Protein AF-H6QTQ9-F1 (afdb_monomer_lite)

Radius of gyration: 28.81 Å; chains: 1; bounding box: 35×85×56 Å

Secondary structure (DSSP, 8-state):
--PPPPPPHHHHHHHHHHHHHHHHHHS------HHHHHHHHHHHHHHHTTS-------------TT-TT----TT--TTHHHHHHHHHHHHHTTT-SGGGHHHHHHHHHHHHHHHHHHH-

InterPro domains:
  IPR009069 Cysteine alpha-hairpin motif superfamily [SSF47072] (74-118)
  IPR048280 Cytochrome oxidase c subunit VIb-like [PF02297] (77-116)
  IPR051040 Cytochrome c oxidase-assembly factor COX23 [PTHR46811] (43-120)

pLDDT: mean 72.79, std 18.04, range [39.41, 96.88]

Foldseek 3Di:
DDDDDDDDPVVVVVVVVVVVVVCCVVDVPDPCDVVVVVVVVVVVCVVCVVPPPDPDPDDPDVDPPPPPDDPPDVPDDPLVVLVVQLVVQCVVVVNPVVRRVVSVVSSVVSVVVVVVVVVD

Sequence (120 aa):
MKTSPSKTEDEQKEDQRLLGEINARAFPSGPSTQQDLIDRRRQKKDNQTETLASHQAPEADPNQEEKSRKIPSKLVDPCQAARKASHRCLDRNNYDKSLCYDYFEVYRECQKRWVDSRKK

Structure (mmCIF, N/CA/C/O backbone):
data_AF-H6QTQ9-F1
#
_entry.id   AF-H6QTQ9-F1
#
loop_
_atom_site.group_PDB
_atom_site.id
_atom_site.type_symbol
_atom_site.label_atom_id
_atom_site.label_alt_id
_atom_site.label_comp_id
_atom_site.label_asym_id
_atom_site.label_entity_id
_atom_site.label_seq_id
_atom_site.pdbx_PDB_ins_code
_atom_site.Cartn_x
_atom_site.Cartn_y
_atom_site.Cartn_z
_atom_site.occupancy
_atom_site.B_iso_or_equiv
_atom_site.auth_seq_id
_atom_site.auth_comp_id
_atom_site.auth_asym_id
_atom_site.auth_atom_id
_atom_site.pdbx_PDB_model_num
ATOM 1 N N . MET A 1 1 ? 0.972 -72.027 6.341 1.00 44.47 1 MET A N 1
ATOM 2 C CA . MET A 1 1 ? 1.385 -71.840 4.935 1.00 44.47 1 MET A CA 1
ATOM 3 C C . MET A 1 1 ? 0.118 -71.727 4.103 1.00 44.47 1 MET A C 1
ATOM 5 O O . MET A 1 1 ? -0.585 -72.717 3.972 1.00 44.47 1 MET A O 1
ATOM 9 N N . LYS A 1 2 ? -0.259 -70.522 3.669 1.00 42.19 2 LYS A N 1
ATOM 10 C CA . LYS A 1 2 ? -1.398 -70.311 2.767 1.00 42.19 2 LYS A CA 1
ATOM 11 C C . LYS A 1 2 ? -0.860 -69.556 1.558 1.00 42.19 2 LYS A C 1
ATOM 13 O O . LYS A 1 2 ? -0.530 -68.382 1.671 1.00 42.19 2 LYS A O 1
ATOM 18 N N . THR A 1 3 ? -0.675 -70.272 0.457 1.00 50.38 3 THR A N 1
ATOM 19 C CA . THR A 1 3 ? -0.345 -69.711 -0.852 1.00 50.38 3 THR A CA 1
ATOM 20 C C . THR A 1 3 ? -1.591 -69.026 -1.399 1.00 50.38 3 THR A C 1
ATOM 22 O O . THR A 1 3 ? -2.629 -69.669 -1.548 1.00 50.38 3 THR A O 1
ATOM 25 N N . SER A 1 4 ? -1.493 -67.723 -1.654 1.00 55.44 4 SER A N 1
ATOM 26 C CA . SER A 1 4 ? -2.480 -66.987 -2.444 1.00 55.44 4 SER A CA 1
ATOM 27 C C . SER A 1 4 ? -2.084 -67.078 -3.924 1.00 55.44 4 SER A C 1
ATOM 29 O O . SER A 1 4 ? -0.882 -67.131 -4.201 1.00 55.44 4 SER A O 1
ATOM 31 N N . PRO A 1 5 ? -3.037 -67.135 -4.869 1.00 58.78 5 PRO A N 1
ATOM 32 C CA . PRO A 1 5 ? -2.754 -67.481 -6.257 1.00 58.78 5 PRO A CA 1
ATOM 33 C C . PRO A 1 5 ? -2.075 -66.317 -6.985 1.00 58.78 5 PRO A C 1
ATOM 35 O O . PRO A 1 5 ? -2.541 -65.180 -6.905 1.00 58.78 5 PRO A O 1
ATOM 38 N N . SER A 1 6 ? -0.987 -66.605 -7.705 1.00 56.00 6 SER A N 1
ATOM 39 C CA . SER A 1 6 ? -0.382 -65.681 -8.668 1.00 56.00 6 SER A CA 1
ATOM 40 C C . SER A 1 6 ? -1.428 -65.266 -9.700 1.00 56.00 6 SER A C 1
ATOM 42 O O . SER A 1 6 ? -1.926 -66.116 -10.437 1.00 56.00 6 SER A O 1
ATOM 44 N N . LYS A 1 7 ? -1.749 -63.968 -9.761 1.00 53.06 7 LYS A N 1
ATOM 45 C CA . LYS A 1 7 ? -2.473 -63.391 -10.899 1.00 53.06 7 LYS A CA 1
ATOM 46 C C . LYS A 1 7 ? -1.685 -63.689 -12.176 1.00 53.06 7 LYS A C 1
ATOM 48 O O . LYS A 1 7 ? -0.474 -63.481 -12.215 1.00 53.06 7 LYS A O 1
ATOM 53 N N . THR A 1 8 ? -2.371 -64.200 -13.191 1.00 65.75 8 THR A N 1
ATOM 54 C CA . THR A 1 8 ? -1.828 -64.412 -14.535 1.00 65.75 8 THR A CA 1
ATOM 55 C C . THR A 1 8 ? -1.499 -63.071 -15.190 1.00 65.75 8 THR A C 1
ATOM 57 O O . THR A 1 8 ? -2.217 -62.088 -15.000 1.00 65.75 8 THR A O 1
ATOM 60 N N . GLU A 1 9 ? -0.406 -63.030 -15.954 1.00 61.31 9 GLU A N 1
ATOM 61 C CA . GLU A 1 9 ? 0.182 -61.812 -16.539 1.00 61.31 9 GLU A CA 1
ATOM 62 C C . GLU A 1 9 ? -0.802 -61.017 -17.427 1.00 61.31 9 GLU A C 1
ATOM 64 O O . GLU A 1 9 ? -0.691 -59.794 -17.532 1.00 61.31 9 GLU A O 1
ATOM 69 N N . ASP A 1 10 ? -1.815 -61.678 -18.001 1.00 60.03 10 ASP A N 1
ATOM 70 C CA . ASP A 1 10 ? -2.871 -61.037 -18.797 1.00 60.03 10 ASP A CA 1
ATOM 71 C C . ASP A 1 10 ? -3.766 -60.087 -17.981 1.00 60.03 10 ASP A C 1
ATOM 73 O O . ASP A 1 10 ? -4.104 -59.000 -18.450 1.00 60.03 10 ASP A O 1
ATOM 77 N N . GLU A 1 11 ? -4.084 -60.434 -16.730 1.00 60.97 11 GLU A N 1
ATOM 78 C CA . GLU A 1 11 ? -4.973 -59.634 -15.872 1.00 60.97 11 GLU A CA 1
ATOM 79 C C . GLU A 1 11 ? -4.297 -58.318 -15.448 1.00 60.97 11 GLU A C 1
ATOM 81 O O . GLU A 1 11 ? -4.919 -57.258 -15.397 1.00 60.97 11 GLU A O 1
ATOM 86 N N . GLN A 1 12 ? -2.978 -58.357 -15.227 1.00 64.88 12 GLN A N 1
ATOM 87 C CA . GLN A 1 12 ? -2.189 -57.171 -14.875 1.00 64.88 12 GLN A CA 1
ATOM 88 C C . GLN A 1 12 ? -2.074 -56.181 -16.042 1.00 64.88 12 GLN A C 1
ATOM 90 O O . GLN A 1 12 ? -1.989 -54.969 -15.829 1.00 64.88 12 GLN A O 1
ATOM 95 N N . LYS A 1 13 ? -2.089 -56.681 -17.282 1.00 73.81 13 LYS A N 1
ATOM 96 C CA . LYS A 1 13 ? -2.033 -55.851 -18.490 1.00 73.81 13 LYS A CA 1
ATOM 97 C C . LYS A 1 13 ? -3.348 -55.117 -18.739 1.00 73.81 13 LYS A C 1
ATOM 99 O O . LYS A 1 13 ? -3.328 -53.992 -19.243 1.00 73.81 13 LYS A O 1
ATOM 104 N N . GLU A 1 14 ? -4.471 -55.733 -18.385 1.00 78.69 14 GLU A N 1
ATOM 105 C CA . GLU A 1 14 ? -5.791 -55.113 -18.492 1.00 78.69 14 GLU A CA 1
ATOM 106 C C . GLU A 1 14 ? -5.978 -54.018 -17.431 1.00 78.69 14 GLU A C 1
ATOM 108 O O . GLU A 1 14 ? -6.307 -52.884 -17.786 1.00 78.69 14 GLU A O 1
ATOM 113 N N . ASP A 1 15 ? -5.608 -54.295 -16.172 1.00 75.19 15 ASP A N 1
ATOM 114 C CA . ASP A 1 15 ? -5.573 -53.300 -15.087 1.00 75.19 15 ASP A CA 1
ATOM 115 C C . ASP A 1 15 ? -4.693 -52.090 -15.464 1.00 75.19 15 ASP A C 1
ATOM 117 O O . ASP A 1 15 ? -5.063 -50.929 -15.259 1.00 75.19 15 ASP A O 1
ATOM 121 N N . GLN A 1 16 ? -3.532 -52.338 -16.080 1.00 78.44 16 GLN A N 1
ATOM 122 C CA . GLN A 1 16 ? -2.623 -51.273 -16.505 1.00 78.44 16 GLN A CA 1
ATOM 123 C C . GLN A 1 16 ? -3.171 -50.442 -17.678 1.00 78.44 16 GLN A C 1
ATOM 125 O O . GLN A 1 16 ? -2.919 -49.235 -17.742 1.00 78.44 16 GLN A O 1
ATOM 130 N N . ARG A 1 17 ? -3.950 -51.045 -18.583 1.00 82.44 17 ARG A N 1
ATOM 131 C CA . ARG A 1 17 ? -4.635 -50.322 -19.667 1.00 82.44 17 ARG A CA 1
ATOM 132 C C . ARG A 1 17 ? -5.772 -49.455 -19.145 1.00 82.44 17 ARG A C 1
ATOM 134 O O . ARG A 1 17 ? -5.818 -48.273 -19.483 1.00 82.44 17 ARG A O 1
ATOM 141 N N . LEU A 1 18 ? -6.603 -50.007 -18.265 1.00 83.19 18 LEU A N 1
ATOM 142 C CA . LEU A 1 18 ? -7.724 -49.292 -17.663 1.00 83.19 18 LEU A CA 1
ATOM 143 C C . LEU A 1 18 ? -7.243 -48.066 -16.871 1.00 83.19 18 LEU A C 1
ATOM 145 O O . LEU A 1 18 ? -7.800 -46.974 -16.999 1.00 83.19 18 LEU A O 1
ATOM 149 N N . LEU A 1 19 ? -6.151 -48.209 -16.111 1.00 77.50 19 LEU A N 1
ATOM 150 C CA . LEU A 1 19 ? -5.513 -47.086 -15.415 1.00 77.50 19 LEU A CA 1
ATOM 151 C C . LEU A 1 19 ? -4.993 -46.014 -16.387 1.00 77.50 19 LEU A C 1
ATOM 153 O O . LEU A 1 19 ? -5.102 -44.820 -16.100 1.00 77.50 19 LEU A O 1
ATOM 157 N N . GLY A 1 20 ? -4.468 -46.412 -17.548 1.00 78.19 20 GLY A N 1
ATOM 158 C CA . GLY A 1 20 ? -4.057 -45.486 -18.607 1.00 78.19 20 GLY A CA 1
ATOM 159 C C . GLY A 1 20 ? -5.219 -44.656 -19.164 1.00 78.19 20 GLY A C 1
ATOM 160 O O . GLY A 1 20 ? -5.091 -43.441 -19.323 1.00 78.19 20 GLY A O 1
ATOM 161 N N . GLU A 1 21 ? -6.373 -45.280 -19.400 1.00 82.62 21 GLU A N 1
ATOM 162 C CA . GLU A 1 21 ? -7.571 -44.609 -19.923 1.00 82.62 21 GLU A CA 1
ATOM 163 C C . GLU A 1 21 ? -8.209 -43.653 -18.905 1.00 82.62 21 GLU A C 1
ATOM 165 O O . GLU A 1 21 ? -8.625 -42.545 -19.262 1.00 82.62 21 GLU A O 1
ATOM 170 N N . ILE A 1 22 ? -8.252 -44.046 -17.627 1.00 80.19 22 ILE A N 1
ATOM 171 C CA . ILE A 1 22 ? -8.740 -43.190 -16.536 1.00 80.19 22 ILE A CA 1
ATOM 172 C C . ILE A 1 22 ? -7.857 -41.941 -16.410 1.00 80.19 22 ILE A C 1
ATOM 174 O O . ILE A 1 22 ? -8.376 -40.825 -16.327 1.00 80.19 22 ILE A O 1
ATOM 178 N N . ASN A 1 23 ? -6.531 -42.107 -16.471 1.00 76.62 23 ASN A N 1
ATOM 179 C CA . ASN A 1 23 ? -5.587 -40.992 -16.401 1.00 76.62 23 ASN A CA 1
ATOM 180 C C . ASN A 1 23 ? -5.725 -40.032 -17.592 1.00 76.62 23 ASN A C 1
ATOM 182 O O . ASN A 1 23 ? -5.715 -38.820 -17.389 1.00 76.62 23 ASN A O 1
ATOM 186 N N . ALA A 1 24 ? -5.924 -40.543 -18.811 1.00 73.62 24 ALA A N 1
ATOM 187 C CA . ALA A 1 24 ? -6.113 -39.714 -20.005 1.00 73.62 24 ALA A CA 1
ATOM 188 C C . ALA A 1 24 ? -7.409 -38.879 -19.966 1.00 73.62 24 ALA A C 1
ATOM 190 O O . ALA A 1 24 ? -7.449 -37.769 -20.496 1.00 73.62 24 ALA A O 1
ATOM 191 N N . ARG A 1 25 ? -8.468 -39.388 -19.319 1.00 75.62 25 ARG A N 1
ATOM 192 C CA . ARG A 1 25 ? -9.722 -38.644 -19.098 1.00 75.62 25 ARG A CA 1
ATOM 193 C C . ARG A 1 25 ? -9.614 -37.618 -17.972 1.00 75.62 25 ARG A C 1
ATOM 195 O O . ARG A 1 25 ? -10.159 -36.527 -18.103 1.00 75.62 25 ARG A O 1
ATOM 202 N N . ALA A 1 26 ? -8.944 -37.968 -16.874 1.00 72.44 26 ALA A N 1
ATOM 203 C CA . ALA A 1 26 ? -8.790 -37.091 -15.712 1.00 72.44 26 ALA A CA 1
ATOM 204 C C . ALA A 1 26 ? -7.807 -35.938 -15.974 1.00 72.44 26 ALA A C 1
ATOM 206 O O . ALA A 1 26 ? -7.990 -34.832 -15.467 1.00 72.44 26 ALA A O 1
ATOM 207 N N . PHE A 1 27 ? -6.790 -36.190 -16.797 1.00 67.12 27 PHE A N 1
ATOM 208 C CA . PHE A 1 27 ? -5.766 -35.228 -17.171 1.00 67.12 27 PHE A CA 1
ATOM 209 C C . PHE A 1 27 ? -5.594 -35.270 -18.688 1.00 67.12 27 PHE A C 1
ATOM 211 O O . PHE A 1 27 ? -4.699 -35.966 -19.174 1.00 67.12 27 PHE A O 1
ATOM 218 N N . PRO A 1 28 ? -6.423 -34.542 -19.463 1.00 63.22 28 PRO A N 1
ATOM 219 C CA . PR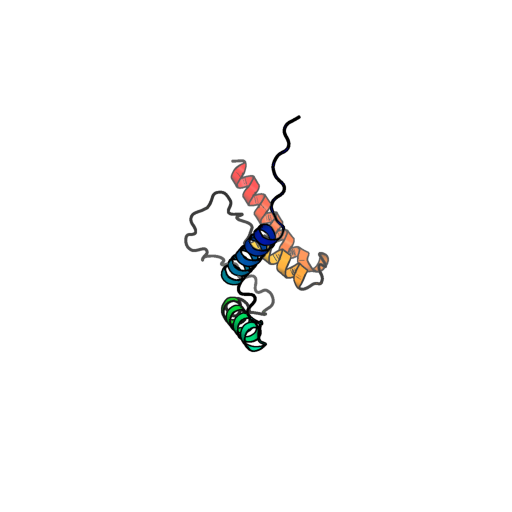O A 1 28 ? -6.148 -34.365 -20.873 1.00 63.22 28 PRO A CA 1
ATOM 220 C C . PRO A 1 28 ? -4.844 -33.577 -20.964 1.00 63.22 28 PRO A C 1
ATOM 222 O O . PRO A 1 28 ? -4.815 -32.350 -20.854 1.00 63.22 28 PRO A O 1
ATOM 225 N N . SER A 1 29 ? -3.739 -34.287 -21.159 1.00 62.03 29 SER A N 1
ATOM 226 C CA . SER A 1 29 ? -2.500 -33.742 -21.689 1.00 62.03 29 SER A CA 1
ATOM 227 C C . SER A 1 29 ? -2.747 -33.364 -23.149 1.00 62.03 29 SER A C 1
ATOM 229 O O . SER A 1 29 ? -2.179 -33.926 -24.080 1.00 62.03 29 SER A O 1
ATOM 231 N N . GLY A 1 30 ? -3.652 -32.405 -23.359 1.00 60.69 30 GLY A N 1
ATOM 232 C CA . GLY A 1 30 ? -3.770 -31.719 -24.627 1.00 60.69 30 GLY A CA 1
ATOM 233 C C . GLY A 1 30 ? -2.417 -31.081 -24.933 1.00 60.69 30 GLY A C 1
ATOM 234 O O . GLY A 1 30 ? -1.768 -30.556 -24.017 1.00 60.69 30 GLY A O 1
ATOM 235 N N . PRO A 1 31 ? -1.948 -31.125 -26.189 1.00 55.38 31 PRO A N 1
ATOM 236 C CA . PRO A 1 31 ? -0.767 -30.370 -26.554 1.00 55.38 31 PRO A CA 1
ATOM 237 C C . PRO A 1 31 ? -1.081 -28.906 -26.247 1.00 55.38 31 PRO A C 1
ATOM 239 O O . PRO A 1 31 ? -2.051 -28.358 -26.768 1.00 55.38 31 PRO A O 1
ATOM 242 N N . SER A 1 32 ? -0.295 -28.278 -25.369 1.00 59.69 32 SER A N 1
ATOM 243 C CA . SER A 1 32 ? -0.296 -26.820 -25.227 1.00 59.69 32 SER A CA 1
ATOM 244 C C . SER A 1 32 ? 0.237 -26.242 -26.528 1.00 59.69 32 SER A C 1
ATOM 246 O O . SER A 1 32 ? 1.412 -25.898 -26.647 1.00 59.69 32 SER A O 1
ATOM 248 N N . THR A 1 33 ? -0.625 -26.197 -27.537 1.00 64.94 33 THR A N 1
ATOM 249 C CA . THR A 1 33 ? -0.369 -25.488 -28.775 1.00 64.94 33 THR A CA 1
ATOM 250 C C . THR A 1 33 ? -0.039 -24.050 -28.404 1.00 64.94 33 THR A C 1
ATOM 252 O O . THR A 1 33 ? -0.570 -23.493 -27.441 1.00 64.94 33 THR A O 1
ATOM 255 N N . GLN A 1 34 ? 0.856 -23.430 -29.163 1.00 69.12 34 GLN A N 1
ATOM 256 C CA . GLN A 1 34 ? 1.276 -22.047 -28.948 1.00 69.12 34 GLN A CA 1
ATOM 257 C C . GLN A 1 34 ? 0.080 -21.089 -28.758 1.00 69.12 34 GLN A C 1
ATOM 259 O O . GLN A 1 34 ? 0.168 -20.146 -27.974 1.00 69.12 34 GLN A O 1
ATOM 264 N N . GLN A 1 35 ? -1.054 -21.390 -29.397 1.00 69.62 35 GLN A N 1
ATOM 265 C CA . GLN A 1 35 ? -2.323 -20.679 -29.261 1.00 69.62 35 GLN A CA 1
ATOM 266 C C . GLN A 1 35 ? -2.891 -20.695 -27.826 1.00 69.62 35 GLN A C 1
ATOM 268 O O . GLN A 1 35 ? -3.198 -19.640 -27.282 1.00 69.62 35 GLN A O 1
ATOM 273 N N . ASP A 1 36 ? -2.905 -21.852 -27.161 1.00 69.50 36 ASP A N 1
ATOM 274 C CA . ASP A 1 36 ? -3.397 -22.046 -25.786 1.00 69.50 36 ASP A CA 1
ATOM 275 C C . ASP A 1 36 ? -2.589 -21.251 -24.744 1.00 69.50 36 ASP A C 1
ATOM 277 O O . ASP A 1 36 ? -3.108 -20.768 -23.731 1.00 69.50 36 ASP A O 1
ATOM 281 N N . LEU A 1 37 ? -1.286 -21.099 -24.999 1.00 69.69 37 LEU A N 1
ATOM 282 C CA . LEU A 1 37 ? -0.387 -20.282 -24.183 1.00 69.69 37 LEU A CA 1
ATOM 283 C C . LEU A 1 37 ? -0.605 -18.782 -24.430 1.00 69.69 37 LEU A C 1
ATOM 285 O O . LEU A 1 37 ? -0.502 -17.984 -23.493 1.00 69.69 37 LEU A O 1
ATOM 289 N N . ILE A 1 38 ? -0.915 -18.388 -25.670 1.00 77.12 38 ILE A N 1
ATOM 290 C CA . ILE A 1 38 ? -1.248 -17.003 -26.029 1.00 77.12 38 ILE A CA 1
ATOM 291 C C . ILE A 1 38 ? -2.595 -16.598 -25.412 1.00 77.12 38 ILE A C 1
ATOM 293 O O . ILE A 1 38 ? -2.683 -15.504 -24.852 1.00 77.12 38 ILE A O 1
ATOM 297 N N . ASP A 1 39 ? -3.601 -17.475 -25.418 1.00 77.00 39 ASP A N 1
ATOM 298 C CA . ASP A 1 39 ? -4.920 -17.204 -24.832 1.00 77.00 39 ASP A CA 1
ATOM 299 C C . ASP A 1 39 ? -4.872 -17.113 -23.301 1.00 77.00 39 ASP A C 1
ATOM 301 O O . ASP A 1 39 ? -5.405 -16.165 -22.717 1.00 77.00 39 ASP A O 1
ATOM 305 N N . ARG A 1 40 ? -4.110 -17.993 -22.634 1.00 69.25 40 ARG A N 1
ATOM 306 C CA . ARG A 1 40 ? -3.808 -17.850 -21.195 1.00 69.25 40 ARG A CA 1
ATOM 307 C C . ARG A 1 40 ? -3.076 -16.547 -20.878 1.00 69.25 40 ARG A C 1
ATOM 309 O O . ARG A 1 40 ? -3.346 -15.913 -19.856 1.00 69.25 40 ARG A O 1
ATOM 316 N N . ARG A 1 41 ? -2.153 -16.121 -21.748 1.00 71.56 41 ARG A N 1
ATOM 317 C CA . ARG A 1 41 ? -1.446 -14.841 -21.602 1.00 71.56 41 ARG A CA 1
ATOM 318 C C . ARG A 1 41 ? -2.383 -13.647 -21.817 1.00 71.56 41 ARG A C 1
ATOM 320 O O . ARG A 1 41 ? -2.221 -12.665 -21.098 1.00 71.56 41 ARG A O 1
ATOM 327 N N . ARG A 1 42 ? -3.355 -13.728 -22.738 1.00 70.38 42 ARG A N 1
ATOM 328 C CA . ARG A 1 42 ? -4.408 -12.710 -22.933 1.00 70.38 42 ARG A CA 1
ATOM 329 C C . ARG A 1 42 ? -5.300 -12.583 -21.700 1.00 70.38 42 ARG A C 1
ATOM 331 O O . ARG A 1 42 ? -5.323 -11.506 -21.119 1.00 70.38 42 ARG A O 1
ATOM 338 N N . GLN A 1 43 ? -5.868 -13.683 -21.203 1.00 65.00 43 GLN A N 1
ATOM 339 C CA . GLN A 1 43 ? -6.706 -13.667 -19.991 1.00 65.00 43 GLN A CA 1
ATOM 340 C C . GLN A 1 43 ? -5.968 -13.100 -18.769 1.00 65.00 43 GLN A C 1
ATOM 342 O O . GLN A 1 43 ? -6.516 -12.320 -17.989 1.00 65.00 43 GLN A O 1
ATOM 347 N N . LYS A 1 44 ? -4.684 -13.446 -18.612 1.00 63.03 44 LYS A N 1
ATOM 348 C CA . LYS A 1 44 ? -3.833 -12.902 -17.545 1.00 63.03 44 LYS A CA 1
ATOM 349 C C . LYS A 1 44 ? -3.511 -11.410 -17.733 1.00 63.03 44 LYS A C 1
ATOM 351 O O . LYS A 1 44 ? -3.194 -10.736 -16.751 1.00 63.03 44 LYS A O 1
ATOM 356 N N . LYS A 1 45 ? -3.562 -10.892 -18.963 1.00 56.19 45 LYS A N 1
ATOM 357 C CA . LYS A 1 45 ? -3.384 -9.468 -19.266 1.00 56.19 45 LYS A CA 1
ATOM 358 C C . LYS A 1 45 ? -4.660 -8.694 -18.934 1.00 56.19 45 LYS A C 1
ATOM 360 O O . LYS A 1 45 ? -4.556 -7.689 -18.243 1.00 56.19 45 LYS A O 1
ATOM 365 N N . ASP A 1 46 ? -5.836 -9.204 -19.285 1.00 57.75 46 ASP A N 1
ATOM 366 C CA . ASP A 1 46 ? -7.121 -8.552 -18.980 1.00 57.75 46 ASP A CA 1
ATOM 367 C C . ASP A 1 46 ? -7.371 -8.439 -17.464 1.00 57.75 46 ASP A C 1
ATOM 369 O O . ASP A 1 46 ? -7.811 -7.402 -16.984 1.00 57.75 46 ASP A O 1
ATOM 373 N N . ASN A 1 47 ? -6.969 -9.447 -16.677 1.00 53.53 47 ASN A N 1
ATOM 374 C CA . ASN A 1 47 ? -7.113 -9.424 -15.213 1.00 53.53 47 ASN A CA 1
ATOM 375 C C . ASN A 1 47 ? -6.074 -8.528 -14.491 1.00 53.53 47 ASN A C 1
ATOM 377 O O . ASN A 1 47 ? -6.299 -8.084 -13.371 1.00 53.53 47 ASN A O 1
ATOM 381 N N . GLN A 1 48 ? -4.923 -8.238 -15.114 1.00 53.72 48 GLN A N 1
ATOM 382 C CA . GLN A 1 48 ? -3.882 -7.378 -14.522 1.00 53.72 48 GLN A CA 1
ATOM 383 C C . GLN A 1 48 ? -3.927 -5.926 -15.012 1.00 53.72 48 GLN A C 1
ATOM 385 O O . GLN A 1 48 ? -3.412 -5.044 -14.322 1.00 53.72 48 GLN A O 1
ATOM 390 N N . THR A 1 49 ? -4.525 -5.655 -16.175 1.00 47.41 49 THR A N 1
ATOM 391 C CA . THR A 1 49 ? -4.474 -4.321 -16.800 1.00 47.41 49 THR A CA 1
ATOM 392 C C . THR A 1 49 ? -5.358 -3.290 -16.081 1.00 47.41 49 THR A C 1
ATOM 394 O O . THR A 1 49 ? -5.150 -2.098 -16.267 1.00 47.41 49 THR A O 1
ATOM 397 N N . GLU A 1 50 ? -6.216 -3.695 -15.138 1.00 47.34 50 GLU A N 1
ATOM 398 C CA . GLU A 1 50 ? -6.864 -2.754 -14.203 1.00 47.34 50 GLU A CA 1
ATOM 399 C C . GLU A 1 50 ? -5.977 -2.317 -13.016 1.00 47.34 50 GLU A C 1
ATOM 401 O O . GLU A 1 50 ? -6.356 -1.427 -12.262 1.00 47.34 50 GLU A O 1
ATOM 406 N N . THR A 1 51 ? -4.771 -2.879 -12.834 1.00 50.34 51 THR A N 1
ATOM 407 C CA . THR A 1 51 ? -3.890 -2.537 -11.687 1.00 50.34 51 THR A CA 1
ATOM 408 C C . THR A 1 51 ? -2.520 -1.968 -12.058 1.00 50.34 51 THR A C 1
ATOM 410 O O . THR A 1 51 ? -1.674 -1.777 -11.182 1.00 50.34 51 THR A O 1
ATOM 413 N N . LEU A 1 52 ? -2.279 -1.656 -13.335 1.00 49.25 52 LEU A N 1
ATOM 414 C CA . LEU A 1 52 ? -0.995 -1.128 -13.816 1.00 49.25 52 LEU A CA 1
ATOM 415 C C . LEU A 1 52 ? -1.185 0.049 -14.782 1.00 49.25 52 LEU A C 1
ATOM 417 O O . LEU A 1 52 ? -0.658 0.062 -15.888 1.00 49.25 52 LEU A O 1
ATOM 421 N N . ALA A 1 53 ? -1.908 1.068 -14.329 1.00 44.72 53 ALA A N 1
ATOM 422 C CA . ALA A 1 53 ? -1.861 2.402 -14.915 1.00 44.72 53 ALA A CA 1
ATOM 423 C C . ALA A 1 53 ? -1.856 3.451 -13.797 1.00 44.72 53 ALA A C 1
ATOM 425 O O . ALA A 1 53 ? -2.861 4.095 -13.538 1.00 44.72 53 ALA A O 1
ATOM 426 N N . SER A 1 54 ? -0.726 3.582 -13.097 1.00 40.59 54 SER A N 1
ATOM 427 C CA . SER A 1 54 ? -0.265 4.884 -12.596 1.00 40.59 54 SER A CA 1
ATOM 428 C C . SER A 1 54 ? 1.171 4.761 -12.084 1.00 40.59 54 SER A C 1
ATOM 430 O O . SER A 1 54 ? 1.446 4.344 -10.956 1.00 40.59 54 SER A O 1
ATOM 432 N N . HIS A 1 55 ? 2.123 5.047 -12.967 1.00 54.41 55 HIS A N 1
ATOM 433 C CA . HIS A 1 55 ? 3.449 5.497 -12.570 1.00 54.41 55 HIS A CA 1
ATOM 434 C C . HIS A 1 55 ? 3.383 7.015 -12.442 1.00 54.41 55 HIS A C 1
ATOM 436 O O . HIS A 1 55 ? 3.663 7.719 -13.401 1.00 54.41 55 HIS A O 1
ATOM 442 N N . GLN A 1 56 ? 3.044 7.500 -11.252 1.00 39.41 56 GLN A N 1
ATOM 443 C CA . GLN A 1 56 ? 3.451 8.824 -10.803 1.00 39.41 56 GLN A CA 1
ATOM 444 C C . GLN A 1 56 ? 4.048 8.669 -9.396 1.00 39.41 56 GLN A C 1
ATOM 446 O O . GLN A 1 56 ? 3.566 7.884 -8.572 1.00 39.41 56 GLN A O 1
ATOM 451 N N . ALA A 1 57 ? 5.176 9.336 -9.169 1.00 48.12 57 ALA A N 1
ATOM 452 C CA . ALA A 1 57 ? 5.817 9.497 -7.868 1.00 48.12 57 ALA A CA 1
ATOM 453 C C . ALA A 1 57 ? 4.892 10.294 -6.904 1.00 48.12 57 ALA A C 1
ATOM 455 O O . ALA A 1 57 ? 3.835 10.753 -7.331 1.00 48.12 57 ALA A O 1
ATOM 456 N N . PRO A 1 58 ? 5.203 10.352 -5.597 1.00 50.97 58 PRO A N 1
ATOM 457 C CA . PRO A 1 58 ? 4.213 10.395 -4.531 1.00 50.97 58 PRO A CA 1
ATOM 458 C C . PRO A 1 58 ? 3.691 11.811 -4.282 1.00 50.97 58 PRO A C 1
ATOM 460 O O . PRO A 1 58 ? 4.330 12.607 -3.604 1.00 50.97 58 PRO A O 1
ATOM 463 N N . GLU A 1 59 ? 2.475 12.084 -4.726 1.00 39.81 59 GLU A N 1
ATOM 464 C CA . GLU A 1 59 ? 1.661 13.100 -4.071 1.00 39.81 59 GLU A CA 1
ATOM 465 C C . GLU A 1 59 ? 1.116 12.440 -2.797 1.00 39.81 59 GLU A C 1
ATOM 467 O O . GLU A 1 59 ? 0.350 11.471 -2.852 1.00 39.81 59 GLU A O 1
ATOM 472 N N . ALA A 1 60 ? 1.590 12.888 -1.636 1.00 49.44 60 ALA A N 1
ATOM 473 C CA . ALA A 1 60 ? 0.991 12.552 -0.357 1.00 49.44 60 ALA A CA 1
ATOM 474 C C . ALA A 1 60 ? -0.417 13.161 -0.320 1.00 49.44 60 ALA A C 1
ATOM 476 O O . ALA A 1 60 ? -0.599 14.276 0.153 1.00 49.44 60 ALA A O 1
ATOM 477 N N . ASP A 1 61 ? -1.402 12.446 -0.858 1.00 42.16 61 ASP A N 1
ATOM 478 C CA . ASP A 1 61 ? -2.804 12.816 -0.718 1.00 42.16 61 ASP A CA 1
ATOM 479 C C . ASP A 1 61 ? -3.254 12.474 0.719 1.00 42.16 61 ASP A C 1
ATOM 481 O O . ASP A 1 61 ? -3.241 11.295 1.104 1.00 42.16 61 ASP A O 1
ATOM 485 N N . PRO A 1 62 ? -3.598 13.470 1.560 1.00 48.09 62 PRO A N 1
ATOM 486 C CA . PRO A 1 62 ? -3.979 13.241 2.950 1.00 48.09 62 PRO A CA 1
ATOM 487 C C . PRO A 1 62 ? -5.404 12.685 3.088 1.00 48.09 62 PRO A C 1
ATOM 489 O O . PRO A 1 62 ? -5.885 12.534 4.211 1.00 48.09 62 PRO A O 1
ATOM 492 N N . ASN A 1 63 ? -6.086 12.354 1.989 1.00 46.00 63 ASN A N 1
ATOM 493 C CA . ASN A 1 63 ? -7.496 12.018 1.998 1.00 46.00 63 ASN A CA 1
ATOM 494 C C . ASN A 1 63 ? -7.752 10.564 1.556 1.00 46.00 63 ASN A C 1
ATOM 496 O O . ASN A 1 63 ? -8.337 10.273 0.517 1.00 46.00 63 ASN A O 1
ATOM 500 N N . GLN A 1 64 ? -7.357 9.599 2.402 1.00 52.66 64 GLN A N 1
ATOM 501 C CA . GLN A 1 64 ? -7.843 8.208 2.312 1.00 52.66 64 GLN A CA 1
ATOM 502 C C . GLN A 1 64 ? -9.287 8.060 2.827 1.00 52.66 64 GLN A C 1
ATOM 504 O O . GLN A 1 64 ? -9.618 7.094 3.519 1.00 52.66 64 GLN A O 1
ATOM 509 N N . GLU A 1 65 ? -10.169 8.992 2.486 1.00 52.25 65 GLU A N 1
ATOM 510 C CA . GLU A 1 65 ? -11.579 8.979 2.871 1.00 52.25 65 GLU A CA 1
ATOM 511 C C . GLU A 1 65 ? -12.428 8.216 1.850 1.00 52.25 65 GLU A C 1
ATOM 513 O O . GLU A 1 65 ? -13.491 8.654 1.452 1.00 52.25 65 GLU A O 1
ATOM 518 N N . GLU A 1 66 ? -11.995 7.028 1.414 1.00 56.09 66 GLU A N 1
ATOM 519 C CA . GLU A 1 66 ? -12.932 6.120 0.741 1.00 56.09 66 GLU A CA 1
ATOM 520 C C . GLU A 1 66 ? -12.545 4.638 0.800 1.00 56.09 66 GLU A C 1
ATOM 522 O O . GLU A 1 66 ? -12.727 3.858 -0.135 1.00 56.09 66 GLU A O 1
ATOM 527 N N . LYS A 1 67 ? -12.123 4.149 1.973 1.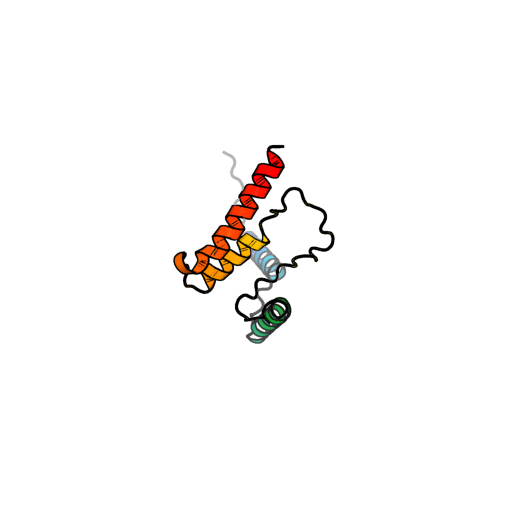00 55.41 67 LYS A N 1
ATOM 528 C CA . LYS A 1 67 ? -12.387 2.735 2.311 1.00 55.41 67 LYS A CA 1
ATOM 529 C C . LYS A 1 67 ? -13.832 2.585 2.772 1.00 55.41 67 LYS A C 1
ATOM 531 O O . LYS A 1 67 ? -14.121 2.151 3.880 1.00 55.41 67 LYS A O 1
ATOM 536 N N . SER A 1 68 ? -14.733 2.910 1.855 1.00 51.59 68 SER A N 1
ATOM 537 C CA . SER A 1 68 ? -16.151 2.582 1.839 1.00 51.59 68 SER A CA 1
ATOM 538 C C . SER A 1 68 ? -16.390 1.169 2.393 1.00 51.59 68 SER A C 1
ATOM 540 O O . SER A 1 68 ? -16.114 0.164 1.737 1.00 51.59 68 SER A O 1
ATOM 542 N N . ARG A 1 69 ? -16.819 1.132 3.663 1.00 56.22 69 ARG A N 1
ATOM 543 C CA . ARG A 1 69 ? -17.604 0.087 4.341 1.00 56.22 69 ARG A CA 1
ATOM 544 C C . ARG A 1 69 ? -17.159 -1.360 4.086 1.00 56.22 69 ARG A C 1
ATOM 546 O O . ARG A 1 69 ? -17.962 -2.202 3.700 1.00 56.22 69 ARG A O 1
ATOM 553 N N . LYS A 1 70 ? -15.890 -1.687 4.337 1.00 62.28 70 LYS A N 1
ATOM 554 C CA . LYS A 1 70 ? -15.495 -3.096 4.494 1.00 62.28 70 LYS A CA 1
ATOM 555 C C . LYS A 1 70 ? -15.846 -3.494 5.924 1.00 62.28 70 LYS A C 1
ATOM 557 O O . LYS A 1 70 ? -15.369 -2.855 6.859 1.00 62.28 70 LYS A O 1
ATOM 562 N N . ILE A 1 71 ? -16.696 -4.511 6.085 1.00 62.38 71 ILE A N 1
ATOM 563 C CA . ILE A 1 71 ? -16.973 -5.134 7.386 1.00 62.38 71 ILE A CA 1
ATOM 564 C C . ILE A 1 71 ? -15.605 -5.416 8.022 1.00 62.38 71 ILE A C 1
ATOM 566 O O . ILE A 1 71 ? -14.790 -6.075 7.366 1.00 62.38 71 ILE A O 1
ATOM 570 N N . PRO A 1 72 ? -15.294 -4.890 9.222 1.00 58.12 72 PRO A N 1
ATOM 571 C CA . PRO A 1 72 ? -13.997 -5.109 9.836 1.00 58.12 72 PRO A CA 1
ATOM 572 C C . PRO A 1 72 ? -13.893 -6.592 10.188 1.00 58.12 72 PRO A C 1
ATOM 574 O O . PRO A 1 72 ? -14.325 -7.040 11.248 1.00 58.12 72 PRO A O 1
ATOM 577 N N . SER A 1 73 ? -13.354 -7.387 9.264 1.00 63.31 73 SER A N 1
ATOM 578 C CA . SER A 1 73 ? -12.920 -8.738 9.581 1.00 63.31 73 SER A CA 1
ATOM 579 C C . SER A 1 73 ? -11.894 -8.622 10.707 1.00 63.31 73 SER A C 1
ATOM 581 O O . SER A 1 73 ? -11.051 -7.721 10.696 1.00 63.31 73 SER A O 1
ATOM 583 N N . LYS A 1 74 ? -11.956 -9.524 11.692 1.00 64.94 74 LYS A N 1
ATOM 584 C CA . LYS A 1 74 ? -11.117 -9.488 12.905 1.00 64.94 74 LYS A CA 1
ATOM 585 C C . LYS A 1 74 ? -9.600 -9.566 12.631 1.00 64.94 74 LYS A C 1
ATOM 587 O O . LYS A 1 74 ? -8.814 -9.505 13.568 1.00 64.94 74 LYS A O 1
ATOM 592 N N . LEU A 1 75 ? -9.194 -9.688 11.364 1.00 68.81 75 LEU A N 1
ATOM 593 C CA . LEU A 1 75 ? -7.813 -9.753 10.880 1.00 68.81 75 LEU A CA 1
ATOM 594 C C . LEU A 1 75 ? -7.391 -8.557 9.998 1.00 68.81 75 LEU A C 1
ATOM 596 O O . LEU A 1 75 ? -6.337 -8.614 9.362 1.00 68.81 75 LEU A O 1
ATOM 600 N N . VAL A 1 76 ? -8.185 -7.485 9.902 1.00 77.88 76 VAL A N 1
ATOM 601 C CA . VAL A 1 76 ? -7.802 -6.331 9.071 1.00 77.88 76 VAL A CA 1
ATOM 602 C C . VAL A 1 76 ? -6.768 -5.473 9.800 1.00 77.88 76 VAL A C 1
ATOM 604 O O . VAL A 1 76 ? -7.078 -4.784 10.766 1.00 77.88 76 VAL A O 1
ATOM 607 N N . ASP A 1 77 ? -5.535 -5.507 9.296 1.00 82.19 77 ASP A N 1
ATOM 608 C CA . ASP A 1 77 ? -4.442 -4.616 9.689 1.00 82.19 77 ASP A CA 1
ATOM 609 C C . ASP A 1 77 ? -4.773 -3.158 9.292 1.00 82.19 77 ASP A C 1
ATOM 611 O O . ASP A 1 77 ? -4.816 -2.854 8.090 1.00 82.19 77 ASP A O 1
ATOM 615 N N . PRO A 1 78 ? -4.992 -2.239 10.256 1.00 87.56 78 PRO A N 1
ATOM 616 C CA . PRO A 1 78 ? -5.284 -0.837 9.954 1.00 87.56 78 PRO A CA 1
ATOM 617 C C . PRO A 1 78 ? -4.098 -0.129 9.281 1.00 87.56 78 PRO A C 1
ATOM 619 O O . PRO A 1 78 ? -4.291 0.839 8.548 1.00 87.56 78 PRO A O 1
ATOM 622 N N . CYS A 1 79 ? -2.881 -0.655 9.437 1.00 93.31 79 CYS A N 1
ATOM 623 C CA . CYS A 1 79 ? -1.655 -0.119 8.854 1.00 93.31 79 CYS A CA 1
ATOM 624 C C . CYS A 1 79 ? -1.313 -0.718 7.487 1.00 93.31 79 CYS A C 1
ATOM 626 O O . CYS A 1 79 ? -0.247 -0.434 6.935 1.00 93.31 79 CYS A O 1
ATOM 628 N N . GLN A 1 80 ? -2.221 -1.497 6.885 1.00 92.12 80 GLN A N 1
ATOM 629 C CA . GLN A 1 80 ? -1.978 -2.156 5.602 1.00 92.12 80 GLN A CA 1
ATOM 630 C C . GLN A 1 80 ? -1.609 -1.168 4.479 1.00 92.12 80 GLN A C 1
ATOM 632 O O . GLN A 1 80 ? -0.801 -1.507 3.615 1.00 92.12 80 GLN A O 1
ATOM 637 N N . ALA A 1 81 ? -2.184 0.040 4.473 1.00 90.75 81 ALA A N 1
ATOM 638 C CA . ALA A 1 81 ? -1.875 1.058 3.466 1.00 90.75 81 ALA A CA 1
ATOM 639 C C . ALA A 1 81 ? -0.430 1.566 3.599 1.00 90.75 81 ALA A C 1
ATOM 641 O O . ALA A 1 81 ? 0.333 1.492 2.637 1.00 90.75 81 ALA A O 1
ATOM 642 N N . ALA A 1 82 ? -0.034 1.978 4.807 1.00 93.31 82 ALA A N 1
ATOM 643 C CA . ALA A 1 82 ? 1.324 2.433 5.100 1.00 93.31 82 ALA A CA 1
ATOM 644 C C . ALA A 1 82 ? 2.371 1.329 4.858 1.0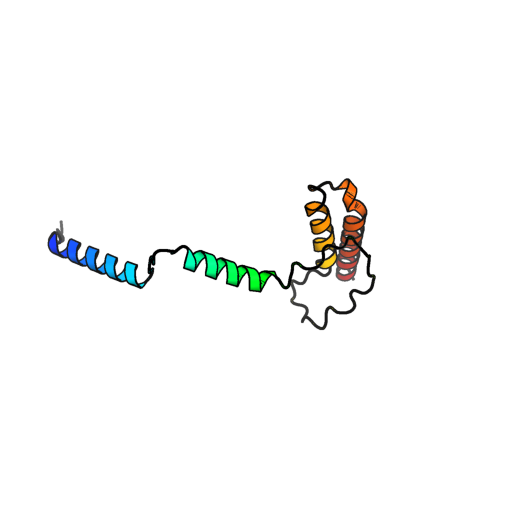0 93.31 82 ALA A C 1
ATOM 646 O O . ALA A 1 82 ? 3.421 1.581 4.271 1.00 93.31 82 ALA A O 1
ATOM 647 N N . ARG A 1 83 ? 2.054 0.076 5.218 1.00 93.75 83 ARG A N 1
ATOM 648 C CA . ARG A 1 83 ? 2.909 -1.089 4.939 1.00 93.75 83 ARG A CA 1
ATOM 649 C C . ARG A 1 83 ? 3.116 -1.309 3.443 1.00 93.75 83 ARG A C 1
ATOM 651 O O . ARG A 1 83 ? 4.231 -1.548 3.000 1.00 93.75 83 ARG A O 1
ATOM 658 N N . LYS A 1 84 ? 2.048 -1.233 2.646 1.00 95.19 84 LYS A N 1
ATOM 659 C CA . LYS A 1 84 ? 2.168 -1.355 1.187 1.00 95.19 84 LYS A CA 1
ATOM 660 C C . LYS A 1 84 ? 3.021 -0.221 0.619 1.00 95.19 84 LYS A C 1
ATOM 662 O O . LYS A 1 84 ? 3.881 -0.499 -0.206 1.00 95.19 84 LYS A O 1
ATOM 667 N N . ALA A 1 85 ? 2.832 1.014 1.080 1.00 94.00 85 ALA A N 1
ATOM 668 C CA . ALA A 1 85 ? 3.596 2.166 0.605 1.00 94.00 85 ALA A CA 1
ATOM 669 C C . ALA A 1 85 ? 5.110 2.020 0.856 1.00 94.00 85 ALA A C 1
ATOM 671 O O . 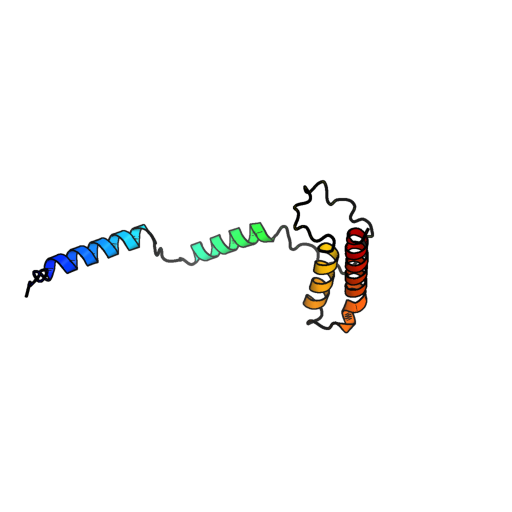ALA A 1 85 ? 5.899 2.197 -0.071 1.00 94.00 85 ALA A O 1
ATOM 672 N N . SER A 1 86 ? 5.520 1.599 2.058 1.00 94.06 86 SER A N 1
ATOM 673 C CA . SER A 1 86 ? 6.941 1.381 2.365 1.00 94.06 86 SER A CA 1
ATOM 674 C C . SER A 1 86 ? 7.566 0.250 1.544 1.00 94.06 86 SER A C 1
ATOM 676 O O . SER A 1 86 ? 8.682 0.393 1.050 1.00 94.06 86 SER A O 1
ATOM 678 N N . HIS A 1 87 ? 6.827 -0.837 1.302 1.00 94.44 87 HIS A N 1
ATOM 679 C CA . HIS A 1 87 ? 7.277 -1.915 0.416 1.00 94.44 87 HIS A CA 1
ATOM 680 C C . HIS A 1 87 ? 7.417 -1.446 -1.038 1.00 94.44 87 HIS A C 1
ATOM 682 O O . HIS A 1 87 ? 8.405 -1.766 -1.689 1.00 94.44 87 HIS A O 1
ATOM 688 N N . ARG A 1 88 ? 6.478 -0.628 -1.537 1.00 96.06 88 ARG A N 1
ATOM 689 C CA . ARG A 1 88 ? 6.582 -0.046 -2.884 1.00 96.06 88 ARG A CA 1
ATOM 690 C C . ARG A 1 88 ? 7.805 0.854 -3.034 1.00 96.06 88 ARG A C 1
ATOM 692 O O . ARG A 1 88 ? 8.401 0.863 -4.106 1.00 96.06 88 ARG A O 1
ATOM 699 N N . CYS A 1 89 ? 8.179 1.594 -1.992 1.00 96.75 89 CYS A N 1
ATOM 700 C CA . CYS A 1 89 ? 9.409 2.380 -2.009 1.00 96.75 89 CYS A CA 1
ATOM 701 C C . CYS A 1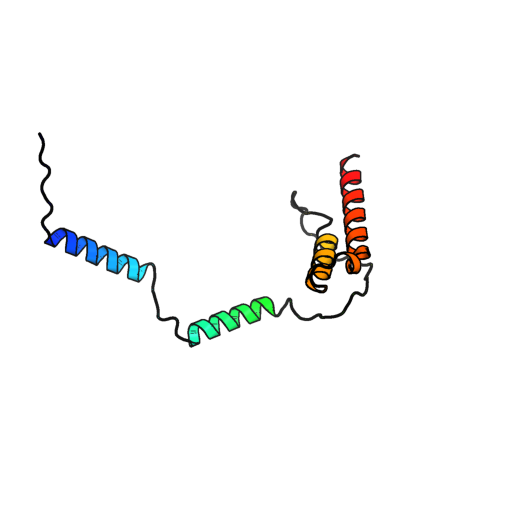 89 ? 10.647 1.479 -2.123 1.00 96.75 89 CYS A C 1
ATOM 703 O O . CYS A 1 89 ? 11.498 1.728 -2.973 1.00 96.75 89 CYS A O 1
ATOM 705 N N . LEU A 1 90 ? 10.718 0.397 -1.340 1.00 96.06 90 LEU A N 1
ATOM 706 C CA . LEU A 1 90 ? 11.827 -0.560 -1.413 1.00 96.06 90 LEU A CA 1
ATOM 707 C C . LEU A 1 90 ? 11.939 -1.210 -2.797 1.00 96.06 90 LEU A C 1
ATOM 709 O O . LEU A 1 90 ? 13.031 -1.248 -3.356 1.00 96.06 90 LEU A O 1
ATOM 713 N N . ASP A 1 91 ? 10.818 -1.653 -3.374 1.00 96.88 91 ASP A N 1
ATOM 714 C CA . ASP A 1 91 ? 10.792 -2.272 -4.706 1.00 96.88 91 ASP A CA 1
ATOM 715 C C . ASP A 1 91 ? 11.345 -1.337 -5.797 1.00 96.88 91 ASP A C 1
ATOM 717 O O . ASP A 1 91 ? 11.952 -1.798 -6.760 1.00 96.88 91 ASP A O 1
ATOM 721 N N . ARG A 1 92 ? 11.148 -0.019 -5.648 1.00 95.88 92 ARG A N 1
ATOM 722 C CA . ARG A 1 92 ? 11.613 1.003 -6.602 1.00 95.88 92 ARG A CA 1
ATOM 723 C C . ARG A 1 92 ? 13.068 1.422 -6.394 1.00 95.88 92 ARG A C 1
ATOM 725 O O . ARG A 1 92 ? 13.696 1.870 -7.344 1.00 95.88 92 ARG A O 1
ATOM 732 N N . ASN A 1 93 ? 13.585 1.289 -5.176 1.00 95.94 93 ASN A N 1
ATOM 733 C CA . ASN A 1 93 ? 14.906 1.780 -4.778 1.00 95.94 93 ASN A CA 1
ATOM 734 C C . ASN A 1 93 ? 15.895 0.640 -4.497 1.00 95.94 93 ASN A C 1
ATOM 736 O O . ASN A 1 93 ? 16.764 0.776 -3.641 1.00 95.94 93 ASN A O 1
ATOM 740 N N . ASN A 1 94 ? 15.746 -0.514 -5.158 1.00 95.88 94 ASN A N 1
ATOM 741 C CA . ASN A 1 94 ? 16.617 -1.680 -4.952 1.00 95.88 94 ASN A CA 1
ATOM 742 C C . ASN A 1 94 ? 16.766 -2.085 -3.472 1.00 95.88 94 ASN A C 1
ATOM 744 O O . ASN A 1 94 ? 17.819 -2.549 -3.043 1.00 95.88 94 ASN A O 1
ATOM 748 N N . TYR A 1 95 ? 15.695 -1.932 -2.691 1.00 94.25 95 TYR A N 1
ATOM 749 C CA . TYR A 1 95 ? 15.660 -2.216 -1.256 1.00 94.25 95 TYR A CA 1
ATOM 750 C C . TYR A 1 95 ? 16.587 -1.334 -0.399 1.00 94.25 95 TYR A C 1
ATOM 752 O O . TYR A 1 95 ? 16.856 -1.670 0.759 1.00 94.25 95 TYR A O 1
ATOM 760 N N . ASP A 1 96 ? 17.012 -0.176 -0.910 1.00 95.44 96 ASP A N 1
ATOM 761 C CA . ASP A 1 96 ? 17.699 0.832 -0.111 1.00 95.44 96 ASP A CA 1
ATOM 762 C C . ASP A 1 96 ? 16.726 1.486 0.880 1.00 95.44 96 ASP A C 1
ATOM 764 O O . ASP A 1 96 ? 15.756 2.159 0.524 1.00 95.44 96 ASP A O 1
ATOM 768 N N . LYS A 1 97 ? 16.983 1.259 2.168 1.00 93.38 97 LYS A N 1
ATOM 769 C CA . LYS A 1 97 ? 16.150 1.753 3.268 1.00 93.38 97 LYS A CA 1
ATOM 770 C C . LYS A 1 97 ? 16.344 3.247 3.513 1.00 93.38 97 LYS A C 1
ATOM 772 O O . LYS A 1 97 ? 15.434 3.869 4.058 1.00 93.38 97 LYS A O 1
ATOM 777 N N . SER A 1 98 ? 17.503 3.801 3.153 1.00 95.12 98 SER A N 1
ATOM 778 C CA . SER A 1 98 ? 17.838 5.205 3.410 1.00 95.12 98 SER A CA 1
ATOM 779 C C . SER A 1 98 ? 16.919 6.156 2.639 1.00 95.12 98 SER A C 1
ATOM 781 O O . SER A 1 98 ? 16.480 7.165 3.181 1.00 95.12 98 SER A O 1
ATOM 783 N N . LEU A 1 99 ? 16.525 5.759 1.427 1.00 93.50 99 LEU A N 1
ATOM 784 C CA . LEU A 1 99 ? 15.636 6.508 0.535 1.00 93.50 99 LEU A CA 1
ATOM 785 C C . LEU A 1 99 ? 14.147 6.393 0.902 1.00 93.50 99 LEU A C 1
ATOM 787 O O . LEU A 1 99 ? 13.310 7.079 0.323 1.00 93.50 99 LEU A O 1
ATOM 791 N N . CYS A 1 100 ? 13.800 5.520 1.851 1.00 96.88 100 CYS A N 1
ATOM 792 C CA . CYS A 1 100 ? 12.415 5.191 2.196 1.00 96.88 100 CYS A CA 1
ATOM 793 C C . CYS A 1 100 ? 12.037 5.558 3.638 1.00 96.88 100 CYS A C 1
ATOM 795 O O . CYS A 1 100 ? 11.031 5.055 4.148 1.00 96.88 100 CYS A O 1
ATOM 797 N N . TYR A 1 101 ? 12.833 6.400 4.306 1.00 96.06 101 TYR A N 1
ATOM 798 C CA . TYR A 1 101 ? 12.664 6.726 5.723 1.00 96.06 101 TYR A CA 1
ATOM 799 C C . TYR A 1 101 ? 11.263 7.275 6.040 1.00 96.06 101 TYR A C 1
ATOM 801 O O . TYR A 1 101 ? 10.589 6.730 6.916 1.00 96.06 101 TYR A O 1
ATOM 809 N N . ASP A 1 102 ? 10.765 8.222 5.244 1.00 93.88 102 ASP A N 1
ATOM 810 C CA . ASP A 1 102 ? 9.449 8.851 5.441 1.00 93.88 102 ASP A CA 1
ATOM 811 C C . ASP A 1 102 ? 8.299 7.829 5.409 1.00 93.88 102 ASP A C 1
ATOM 813 O O . ASP A 1 102 ? 7.394 7.842 6.246 1.00 93.88 102 ASP A O 1
ATOM 817 N N . TYR A 1 103 ? 8.363 6.849 4.500 1.00 95.19 103 TYR A N 1
ATOM 818 C CA . TYR A 1 103 ? 7.365 5.777 4.431 1.00 95.19 103 TYR A CA 1
ATOM 819 C C . TYR A 1 103 ? 7.392 4.876 5.670 1.00 95.19 103 TYR A C 1
ATOM 821 O O . TYR A 1 103 ? 6.353 4.363 6.103 1.00 95.19 103 TYR A O 1
ATOM 829 N N . PHE A 1 104 ? 8.576 4.653 6.245 1.00 96.00 104 PHE A N 1
ATOM 830 C CA . PHE A 1 104 ? 8.707 3.895 7.484 1.00 96.00 104 PHE A CA 1
ATOM 831 C C . PHE A 1 104 ? 8.217 4.683 8.695 1.00 96.00 104 PHE A C 1
ATOM 833 O O . PHE A 1 104 ? 7.650 4.068 9.600 1.00 96.00 104 PHE A O 1
ATOM 840 N N . GLU A 1 105 ? 8.385 6.004 8.725 1.00 95.81 105 GLU A N 1
ATOM 841 C CA . GLU A 1 105 ? 7.846 6.842 9.799 1.00 95.81 105 GLU A CA 1
ATOM 842 C C . GLU A 1 105 ? 6.323 6.769 9.855 1.00 95.81 105 GLU A C 1
ATOM 844 O O . GLU A 1 105 ? 5.773 6.444 10.910 1.00 95.81 105 GLU A O 1
ATOM 849 N N . VAL A 1 106 ? 5.650 6.918 8.710 1.00 95.00 106 VAL A N 1
ATOM 850 C CA . VA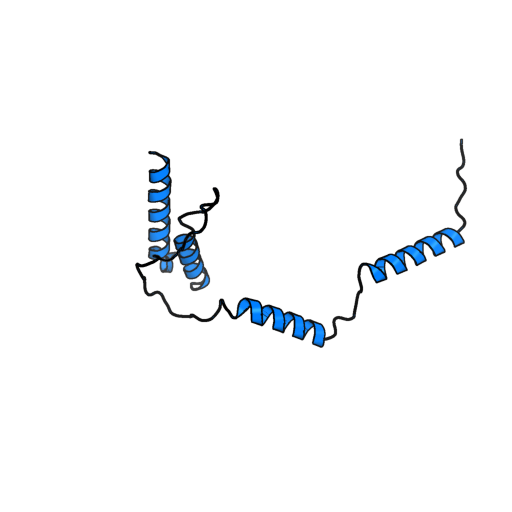L A 1 106 ? 4.187 6.778 8.613 1.00 95.00 106 VAL A CA 1
ATOM 851 C C . VAL A 1 106 ? 3.725 5.396 9.095 1.00 95.00 106 VAL A C 1
ATOM 853 O O . VAL A 1 106 ? 2.749 5.272 9.840 1.00 95.00 106 VAL A O 1
ATOM 856 N N . TYR A 1 107 ? 4.442 4.328 8.726 1.00 94.75 107 TYR A N 1
ATOM 857 C CA . TYR A 1 107 ? 4.113 2.975 9.183 1.00 94.75 107 TYR A CA 1
ATOM 858 C C . TYR A 1 107 ? 4.292 2.799 10.698 1.00 94.75 107 TYR A C 1
ATOM 860 O O . TYR A 1 107 ? 3.409 2.247 11.360 1.00 94.75 107 TYR A O 1
ATOM 868 N N . ARG A 1 108 ? 5.397 3.296 11.267 1.00 95.94 108 ARG A N 1
ATOM 869 C CA . ARG A 1 108 ? 5.660 3.241 12.716 1.00 95.94 108 ARG A CA 1
ATOM 870 C C . ARG A 1 108 ? 4.620 4.025 13.501 1.00 95.94 108 ARG A C 1
ATOM 872 O O . ARG A 1 108 ? 4.154 3.556 14.536 1.00 95.94 108 ARG A O 1
ATOM 879 N N . GLU A 1 109 ? 4.256 5.207 13.023 1.00 95.25 109 GLU A N 1
ATOM 880 C CA . GLU A 1 109 ? 3.246 6.043 13.658 1.00 95.25 109 GLU A CA 1
ATOM 881 C C . GLU A 1 109 ? 1.875 5.354 13.656 1.00 95.25 109 GLU A C 1
ATOM 883 O O . GLU A 1 109 ? 1.205 5.299 14.689 1.00 95.25 109 GLU A O 1
ATOM 888 N N . CYS A 1 110 ? 1.495 4.734 12.535 1.00 95.19 110 CYS A N 1
ATOM 889 C CA . CYS A 1 110 ? 0.281 3.927 12.466 1.00 95.19 110 CYS A CA 1
ATOM 890 C C . CYS A 1 110 ? 0.297 2.772 13.478 1.00 95.19 110 CYS A C 1
ATOM 892 O O . CYS A 1 110 ? -0.674 2.573 14.210 1.00 95.19 110 CYS A O 1
ATOM 894 N N . GLN A 1 111 ? 1.405 2.029 13.564 1.00 91.88 111 GLN A N 1
ATOM 895 C CA . GLN A 1 111 ? 1.526 0.926 14.518 1.00 91.88 111 GLN A CA 1
ATOM 896 C C . GLN A 1 111 ? 1.415 1.400 15.968 1.00 91.88 111 GLN A C 1
ATOM 898 O O . GLN A 1 111 ? 0.732 0.752 16.760 1.00 91.88 111 GLN A O 1
ATOM 903 N N . LYS A 1 112 ? 2.039 2.535 16.311 1.00 94.19 112 LYS A N 1
ATOM 904 C CA . LYS A 1 112 ? 1.920 3.143 17.645 1.00 94.19 112 LYS A CA 1
ATOM 905 C C . LYS A 1 112 ? 0.459 3.438 17.974 1.00 94.19 112 LYS A C 1
ATOM 907 O O . LYS A 1 112 ? -0.056 2.902 18.950 1.00 94.19 112 LYS A O 1
ATOM 912 N N . ARG A 1 113 ? -0.240 4.169 17.095 1.00 91.75 113 ARG A N 1
ATOM 913 C CA . ARG A 1 113 ? -1.672 4.483 17.255 1.00 91.75 113 ARG A CA 1
ATOM 914 C C . ARG A 1 113 ? -2.526 3.228 17.424 1.00 91.75 113 ARG A C 1
ATOM 916 O O . ARG A 1 113 ? -3.436 3.205 18.251 1.00 91.75 113 ARG A O 1
ATOM 923 N N . TRP A 1 114 ? -2.241 2.176 16.658 1.00 90.12 114 TRP A N 1
ATOM 924 C CA . TRP A 1 114 ? -2.984 0.922 16.740 1.00 90.12 114 TRP A CA 1
ATOM 925 C C . TRP A 1 114 ? -2.760 0.191 18.067 1.00 90.12 114 TRP A C 1
ATOM 927 O O . TRP A 1 114 ? -3.723 -0.258 18.686 1.00 90.12 114 TRP A O 1
ATOM 937 N N . VAL A 1 115 ? -1.511 0.096 18.528 1.00 90.94 115 VAL A N 1
ATOM 938 C CA . VAL A 1 115 ? -1.180 -0.509 19.825 1.00 90.94 115 VAL A CA 1
ATOM 939 C C . VAL A 1 115 ? -1.806 0.288 20.967 1.00 90.94 115 VAL A C 1
ATOM 941 O O . VAL A 1 115 ? -2.396 -0.309 21.865 1.00 90.94 115 VAL A O 1
ATOM 944 N N . ASP A 1 116 ? -1.739 1.616 20.915 1.00 90.75 116 ASP A N 1
ATOM 945 C CA . ASP A 1 116 ? -2.316 2.485 21.943 1.00 90.75 116 ASP A CA 1
ATOM 946 C C . ASP A 1 116 ? -3.846 2.374 21.988 1.00 90.75 116 ASP A C 1
ATOM 948 O O . ASP A 1 116 ? -4.426 2.289 23.069 1.00 90.75 116 ASP A O 1
ATOM 952 N N . SER A 1 117 ? -4.498 2.237 20.829 1.00 86.62 117 SER A N 1
ATOM 953 C CA . SER A 1 117 ? -5.947 1.985 20.737 1.00 86.62 117 SER A CA 1
ATOM 954 C C . SER A 1 117 ? -6.374 0.648 21.355 1.00 86.62 117 SER A C 1
ATOM 956 O O . SER A 1 117 ? -7.546 0.473 21.666 1.00 86.62 117 SER A O 1
ATOM 958 N N . ARG A 1 118 ? -5.450 -0.308 21.517 1.00 85.06 118 ARG A N 1
ATOM 959 C CA . ARG A 1 118 ? -5.712 -1.638 22.100 1.00 85.06 118 ARG A CA 1
ATOM 960 C C . ARG A 1 118 ? -5.349 -1.753 23.580 1.00 85.06 118 ARG A C 1
ATOM 962 O O . ARG A 1 118 ? -5.685 -2.761 24.192 1.00 85.06 118 ARG A O 1
ATOM 969 N N . LYS A 1 119 ? -4.610 -0.782 24.121 1.00 83.06 119 LYS A N 1
ATOM 970 C CA . LYS A 1 119 ? -4.208 -0.733 25.537 1.00 83.06 119 LYS A CA 1
ATOM 971 C C . LYS A 1 119 ? -5.235 -0.027 26.427 1.00 83.06 119 LYS A C 1
ATOM 973 O O . LYS A 1 119 ? -5.102 -0.095 27.644 1.00 83.06 119 LYS A O 1
ATOM 978 N N . LYS A 1 120 ? -6.180 0.688 25.819 1.00 56.72 120 LYS A N 1
ATOM 979 C CA . LYS A 1 120 ? -7.248 1.439 26.482 1.00 56.72 120 LYS A CA 1
ATOM 980 C C . LYS A 1 120 ? -8.455 0.543 26.727 1.00 56.72 120 LYS A C 1
ATOM 982 O O . LYS A 1 120 ? -9.087 0.731 27.785 1.00 56.72 120 LYS A O 1
#

Organism: Puccinia graminis f. sp. tritici (strain CRL 75-36-700-3 / race SCCL) (NCBI:txid418459)